Protein AF-A0A202B4E6-F1 (afdb_monomer)

Organism: Chromobacterium violaceum (NCBI:txid536)

Foldseek 3Di:
DPLVVLLVLLVVLLVVLQVLLVQLLVCLVVVVVVSNVVSVVVNVVSVVVNVVSCVVNPPVSDDPVSVVSVVNSVVSVVSSVVSVVVVVVVVVVVVVVVVVVVVCCVVPVD

Mean predicted aligned error: 5.49 Å

pLDDT: mean 90.67, std 9.29, range [48.44, 97.62]

Structure (mmCIF, N/CA/C/O backbone):
data_AF-A0A202B4E6-F1
#
_entry.id   AF-A0A202B4E6-F1
#
loop_
_atom_site.group_PDB
_atom_site.id
_atom_site.type_symbol
_atom_site.label_atom_id
_atom_site.label_alt_id
_atom_site.label_comp_id
_atom_site.label_asym_id
_atom_site.label_entity_id
_atom_site.label_seq_id
_atom_site.pdbx_PDB_ins_code
_atom_site.Cartn_x
_atom_site.Cartn_y
_atom_site.Cartn_z
_atom_site.occupancy
_atom_site.B_iso_or_equiv
_atom_site.auth_seq_id
_atom_site.auth_comp_id
_atom_site.auth_asym_id
_atom_site.auth_atom_id
_atom_site.pdbx_PDB_model_num
ATOM 1 N N . MET A 1 1 ? -12.142 -0.553 32.620 1.00 48.44 1 MET A N 1
ATOM 2 C CA . MET A 1 1 ? -11.554 0.730 32.163 1.00 48.44 1 MET A CA 1
ATOM 3 C C . MET A 1 1 ? -10.724 0.589 30.879 1.00 48.44 1 MET A C 1
ATOM 5 O O . MET A 1 1 ? -10.174 1.578 30.428 1.00 48.44 1 MET A O 1
ATOM 9 N N . THR A 1 2 ? -10.647 -0.593 30.254 1.00 59.34 2 THR A N 1
ATOM 10 C CA . THR A 1 2 ? -9.799 -0.859 29.076 1.00 59.34 2 THR A CA 1
ATOM 11 C C . THR A 1 2 ? -10.427 -0.426 27.744 1.00 59.34 2 THR A C 1
ATOM 13 O O . THR A 1 2 ? -9.716 0.072 26.884 1.00 59.34 2 THR A O 1
ATOM 16 N N . SER A 1 3 ? -11.754 -0.515 27.593 1.00 62.59 3 SER A N 1
ATOM 17 C CA . SER A 1 3 ? -12.457 -0.309 26.310 1.00 62.59 3 SER A CA 1
ATOM 18 C C . SER A 1 3 ? -12.473 1.128 25.759 1.00 62.59 3 SER A C 1
ATOM 20 O O . SER A 1 3 ? -12.716 1.318 24.574 1.00 62.59 3 SER A O 1
ATOM 22 N N . GLN A 1 4 ? -12.216 2.156 26.574 1.00 70.50 4 GLN A N 1
ATOM 23 C CA . GLN A 1 4 ? -12.199 3.543 26.082 1.00 70.50 4 GLN A CA 1
ATOM 24 C C . GLN A 1 4 ? -10.829 3.941 25.513 1.00 70.50 4 GLN A C 1
ATOM 26 O O . GLN A 1 4 ? -10.760 4.567 24.458 1.00 70.50 4 GLN A O 1
ATOM 31 N N . THR A 1 5 ? -9.744 3.536 26.176 1.00 73.62 5 THR A N 1
ATOM 32 C CA . THR A 1 5 ? -8.365 3.769 25.713 1.00 73.62 5 THR A CA 1
ATOM 33 C C . THR A 1 5 ? -8.094 3.021 24.409 1.00 73.62 5 THR A C 1
ATOM 35 O O . THR A 1 5 ? -7.602 3.601 23.450 1.00 73.62 5 THR A O 1
ATOM 38 N N . ALA A 1 6 ? -8.523 1.764 24.378 1.00 70.31 6 ALA A N 1
ATOM 39 C CA . ALA A 1 6 ? -8.696 0.891 23.226 1.00 70.31 6 ALA A CA 1
ATOM 40 C C . ALA A 1 6 ? -9.260 1.591 21.978 1.00 70.31 6 ALA A C 1
ATOM 42 O O . ALA A 1 6 ? -8.598 1.784 20.955 1.00 70.31 6 ALA A O 1
ATOM 43 N N . ARG A 1 7 ? -10.498 2.079 22.112 1.00 76.75 7 ARG A N 1
ATOM 44 C CA . ARG A 1 7 ? -11.233 2.748 21.040 1.00 76.75 7 ARG A CA 1
ATOM 45 C C . ARG A 1 7 ? -10.546 4.024 20.560 1.00 76.75 7 ARG A C 1
ATOM 47 O O . ARG A 1 7 ? -10.570 4.310 19.366 1.00 76.75 7 ARG A O 1
ATOM 54 N N . SER A 1 8 ? -9.926 4.767 21.478 1.00 81.69 8 SER A N 1
ATOM 55 C CA . SER A 1 8 ? -9.140 5.959 21.150 1.00 81.69 8 SER A CA 1
ATOM 56 C C . SER A 1 8 ? -7.873 5.609 20.367 1.00 81.69 8 SER A C 1
ATOM 58 O O . SER A 1 8 ? -7.554 6.295 19.403 1.00 81.69 8 SER A O 1
ATOM 60 N N . ALA A 1 9 ? -7.180 4.528 20.734 1.00 86.81 9 ALA A N 1
ATOM 61 C CA . ALA A 1 9 ? -5.979 4.073 20.038 1.00 86.81 9 ALA A CA 1
ATOM 62 C C . ALA A 1 9 ? -6.295 3.555 18.625 1.00 86.81 9 ALA A C 1
ATOM 64 O O . ALA A 1 9 ? -5.562 3.845 17.681 1.00 86.81 9 ALA A O 1
ATOM 65 N N . LEU A 1 10 ? -7.405 2.825 18.455 1.00 89.69 10 LEU A N 1
ATOM 66 C CA . LEU A 1 10 ? -7.887 2.412 17.133 1.00 89.69 10 LEU A CA 1
ATOM 67 C C . LEU A 1 10 ? -8.235 3.620 16.256 1.00 89.69 10 LEU A C 1
ATOM 69 O O . LEU A 1 10 ? -7.841 3.649 15.093 1.00 89.69 10 LEU A O 1
ATOM 73 N N . ALA A 1 11 ? -8.932 4.618 16.809 1.00 89.94 11 ALA A N 1
ATOM 74 C CA . ALA A 1 11 ? -9.272 5.845 16.087 1.00 89.94 11 ALA A CA 1
ATOM 75 C C . ALA A 1 11 ? -8.017 6.558 15.570 1.00 89.94 11 ALA A C 1
ATOM 77 O O . ALA A 1 11 ? -7.908 6.834 14.379 1.00 89.94 11 ALA A O 1
ATOM 78 N N . GLU A 1 12 ? -7.045 6.772 16.456 1.00 92.06 12 GLU A N 1
ATOM 79 C CA . GLU A 1 12 ? -5.805 7.475 16.140 1.00 92.06 12 GLU A CA 1
ATOM 80 C C . GLU A 1 12 ? -5.000 6.756 15.045 1.00 92.06 12 GLU A C 1
ATOM 82 O O . GLU A 1 12 ? -4.516 7.387 14.105 1.00 92.06 12 GLU A O 1
ATOM 87 N N . LEU A 1 13 ? -4.900 5.424 15.110 1.00 93.62 13 LEU A N 1
ATOM 88 C CA . LEU A 1 13 ? -4.206 4.640 14.084 1.00 93.62 13 LEU A CA 1
ATOM 89 C C . LEU A 1 13 ? -4.873 4.761 12.711 1.00 93.62 13 LEU A C 1
ATOM 91 O O . LEU A 1 13 ? -4.183 4.861 11.696 1.00 93.62 13 LEU A O 1
ATOM 95 N N . ILE A 1 14 ? -6.205 4.759 12.670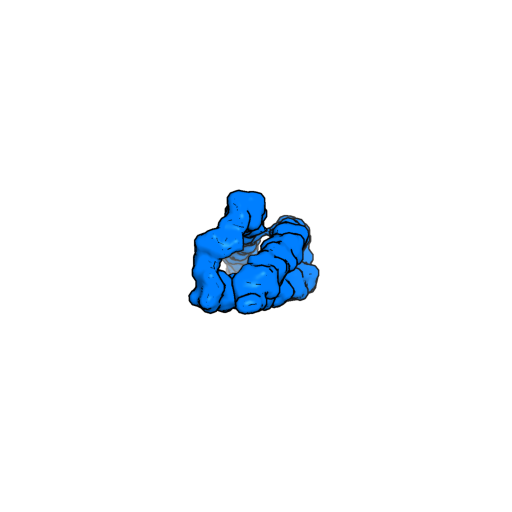 1.00 92.69 14 ILE A N 1
ATOM 96 C CA . ILE A 1 14 ? -6.973 4.881 11.427 1.00 92.69 14 ILE A CA 1
ATOM 97 C C . ILE A 1 14 ? -6.816 6.286 10.833 1.00 92.69 14 ILE A C 1
ATOM 99 O O . ILE A 1 14 ? -6.537 6.417 9.639 1.00 92.69 14 ILE A O 1
ATOM 103 N N . GLU A 1 15 ? -6.919 7.325 11.664 1.00 92.31 15 GLU A N 1
ATOM 104 C CA . GLU A 1 15 ? -6.728 8.721 11.253 1.00 92.31 15 GLU A CA 1
ATOM 105 C C . GLU A 1 15 ? -5.322 8.979 10.704 1.00 92.31 15 GLU A C 1
ATOM 107 O O . GLU A 1 15 ? -5.166 9.722 9.738 1.00 92.31 15 GLU A O 1
ATOM 112 N N . GLN A 1 16 ? -4.296 8.335 11.267 1.00 94.19 16 GLN A N 1
ATOM 113 C CA . GLN A 1 16 ? -2.920 8.436 10.772 1.00 94.19 16 GLN A CA 1
ATOM 114 C C . GLN A 1 16 ? -2.698 7.645 9.473 1.00 94.19 16 GLN A C 1
ATOM 116 O O . GLN A 1 16 ? -1.911 8.059 8.617 1.00 94.19 16 GLN A O 1
ATOM 121 N N . LEU A 1 17 ? -3.388 6.514 9.293 1.00 95.38 17 LEU A N 1
ATOM 122 C CA . LEU A 1 17 ? -3.254 5.663 8.108 1.00 95.38 17 LEU A CA 1
ATOM 123 C C . LEU A 1 17 ? -3.863 6.281 6.844 1.00 95.38 17 LEU A C 1
ATOM 125 O O . LEU A 1 17 ? -3.309 6.089 5.757 1.00 95.38 17 LEU A O 1
ATOM 129 N N . GLU A 1 18 ? -4.972 7.014 6.956 1.00 92.12 18 GLU A N 1
ATOM 130 C CA . GLU A 1 18 ? -5.642 7.646 5.809 1.00 92.12 18 GLU A CA 1
ATOM 131 C C . GLU A 1 18 ? -4.728 8.570 4.975 1.00 92.12 18 GLU A C 1
ATOM 133 O O . GLU A 1 18 ? -4.552 8.305 3.781 1.00 92.12 18 GLU A O 1
ATOM 138 N N . PRO A 1 19 ? -4.126 9.637 5.532 1.00 95.06 19 PRO A N 1
ATOM 139 C CA . PRO A 1 19 ? -3.253 10.524 4.766 1.00 95.06 19 PRO A CA 1
ATOM 140 C C . PRO A 1 19 ? -1.987 9.798 4.307 1.00 95.06 19 PRO A C 1
ATOM 142 O O . PRO A 1 19 ? -1.568 9.938 3.161 1.00 95.06 19 PRO A O 1
ATOM 145 N N . LEU A 1 20 ? -1.428 8.942 5.162 1.00 95.81 20 LEU A N 1
ATOM 146 C CA . LEU A 1 20 ? -0.169 8.266 4.889 1.00 95.81 20 LEU A CA 1
ATOM 147 C C . LEU A 1 20 ? -0.280 7.281 3.715 1.00 95.81 20 LEU A C 1
ATOM 149 O O . LEU A 1 20 ? 0.631 7.194 2.892 1.00 95.81 20 LEU A O 1
ATOM 153 N N . THR A 1 21 ? -1.402 6.568 3.586 1.00 95.00 21 THR A N 1
ATOM 154 C CA . THR A 1 21 ? -1.642 5.697 2.423 1.00 95.00 21 THR A CA 1
ATOM 155 C C . THR A 1 21 ? -1.889 6.479 1.134 1.00 95.00 21 THR A C 1
ATOM 157 O O . THR A 1 21 ? -1.449 6.033 0.074 1.00 95.00 21 THR A O 1
ATOM 160 N N . ARG A 1 22 ? -2.496 7.672 1.200 1.00 96.50 22 ARG A N 1
ATOM 161 C CA . ARG A 1 22 ? -2.620 8.568 0.035 1.00 96.50 22 ARG A CA 1
ATOM 162 C C . ARG A 1 22 ? -1.264 9.105 -0.418 1.00 96.50 22 ARG A C 1
ATOM 164 O O . ARG A 1 22 ? -0.968 9.066 -1.609 1.00 96.50 22 ARG A O 1
ATOM 171 N N . GLU A 1 23 ? -0.423 9.542 0.516 1.00 97.38 23 GLU A N 1
ATOM 172 C CA . GLU A 1 23 ? 0.947 9.977 0.219 1.00 97.38 23 GLU A CA 1
ATOM 173 C C . GLU A 1 23 ? 1.795 8.838 -0.363 1.00 97.38 23 GLU A C 1
ATOM 175 O O . GLU A 1 23 ? 2.615 9.059 -1.254 1.00 97.38 23 GLU A O 1
ATOM 180 N N . LEU A 1 24 ? 1.593 7.605 0.115 1.00 97.06 24 LEU A N 1
ATOM 181 C CA . LEU A 1 24 ? 2.272 6.426 -0.416 1.00 97.06 24 LEU A CA 1
ATOM 182 C C . LEU A 1 24 ? 1.886 6.163 -1.880 1.00 97.06 24 LEU A C 1
ATOM 184 O O . LEU A 1 24 ? 2.766 5.912 -2.705 1.00 97.06 24 LEU A O 1
ATOM 188 N N . LEU A 1 25 ? 0.592 6.254 -2.206 1.00 97.44 25 LEU A N 1
ATOM 189 C CA . LEU A 1 25 ? 0.103 6.143 -3.581 1.00 97.44 25 LEU A CA 1
ATOM 190 C C . LEU A 1 25 ? 0.673 7.259 -4.467 1.00 97.44 25 LEU A C 1
ATOM 192 O O . LEU A 1 25 ? 1.114 6.994 -5.583 1.00 97.44 25 LEU A O 1
ATOM 196 N N . GLU A 1 26 ? 0.705 8.497 -3.974 1.00 97.62 26 GLU A N 1
ATOM 197 C CA . GLU A 1 26 ? 1.309 9.623 -4.691 1.00 97.62 26 GLU A CA 1
ATOM 198 C C . GLU A 1 26 ? 2.789 9.350 -5.004 1.00 97.62 26 GLU A C 1
ATOM 200 O O . GLU A 1 26 ? 3.211 9.463 -6.156 1.00 97.62 26 GLU A O 1
ATOM 205 N N . ALA A 1 27 ? 3.569 8.908 -4.013 1.00 97.19 27 ALA A N 1
ATOM 206 C CA . ALA A 1 27 ? 4.972 8.553 -4.207 1.00 97.19 27 ALA A CA 1
ATOM 207 C C . ALA A 1 27 ? 5.149 7.399 -5.212 1.00 9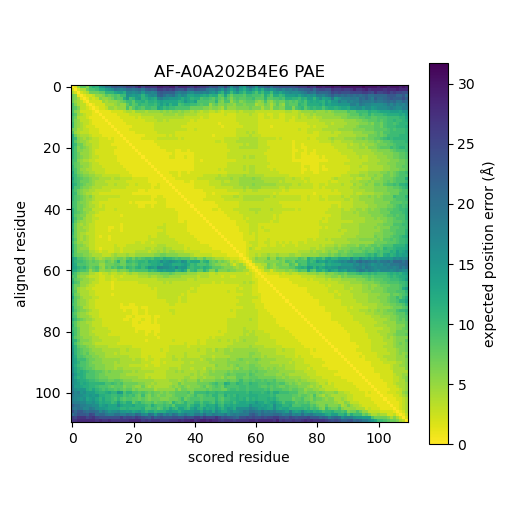7.19 27 ALA A C 1
ATOM 209 O O . ALA A 1 27 ? 6.085 7.422 -6.013 1.00 97.19 27 ALA A O 1
ATOM 210 N N . ALA A 1 28 ? 4.240 6.415 -5.214 1.00 96.19 28 ALA A N 1
ATOM 211 C CA . ALA A 1 28 ? 4.236 5.331 -6.196 1.00 96.19 28 ALA A CA 1
ATOM 212 C C . ALA A 1 28 ? 3.964 5.848 -7.619 1.00 96.19 28 ALA A C 1
ATOM 214 O O . ALA A 1 28 ? 4.701 5.506 -8.545 1.00 96.19 28 ALA A O 1
ATOM 215 N N . ASN A 1 29 ? 2.966 6.721 -7.783 1.00 95.81 29 ASN A N 1
ATOM 216 C CA . ASN A 1 29 ? 2.618 7.340 -9.065 1.00 95.81 29 ASN A CA 1
ATOM 217 C C . ASN A 1 29 ? 3.764 8.194 -9.622 1.00 95.81 29 ASN A C 1
ATOM 219 O O . ASN A 1 29 ? 4.061 8.140 -10.815 1.00 95.81 29 ASN A O 1
ATOM 223 N N . LEU A 1 30 ? 4.446 8.942 -8.751 1.00 96.06 30 LEU A N 1
ATOM 224 C CA . LEU A 1 30 ? 5.612 9.756 -9.102 1.00 96.06 30 LEU A CA 1
ATOM 225 C C . LEU A 1 30 ? 6.900 8.936 -9.270 1.00 96.06 30 LEU A C 1
ATOM 227 O O . LEU A 1 30 ? 7.916 9.481 -9.699 1.00 96.06 30 LEU A O 1
ATOM 231 N N . ARG A 1 31 ? 6.877 7.637 -8.940 1.00 93.62 31 ARG A N 1
ATOM 232 C CA . ARG A 1 31 ? 8.056 6.751 -8.902 1.00 93.62 31 ARG A CA 1
ATOM 233 C C . ARG A 1 31 ? 9.172 7.288 -7.996 1.00 93.62 31 ARG A C 1
ATOM 235 O O . ARG A 1 31 ? 10.350 6.984 -8.197 1.00 93.62 31 ARG A O 1
ATOM 242 N N . ASP A 1 32 ? 8.805 8.059 -6.976 1.00 95.69 32 ASP A N 1
ATOM 243 C CA . ASP A 1 32 ? 9.724 8.620 -5.990 1.00 95.69 32 ASP A CA 1
ATOM 244 C C . ASP A 1 32 ? 10.119 7.527 -4.993 1.00 95.69 32 ASP A C 1
ATOM 246 O O . ASP A 1 32 ? 9.503 7.331 -3.944 1.00 95.69 32 ASP A O 1
ATOM 250 N N . ARG A 1 33 ? 11.138 6.749 -5.361 1.00 91.25 33 ARG A N 1
ATOM 251 C CA . ARG A 1 33 ? 11.553 5.561 -4.608 1.00 91.25 33 ARG A CA 1
ATOM 252 C C . ARG A 1 33 ? 12.047 5.872 -3.185 1.00 91.25 33 ARG A C 1
ATOM 254 O O . ARG A 1 33 ? 11.671 5.116 -2.281 1.00 91.25 33 ARG A O 1
ATOM 261 N N . PRO A 1 34 ? 12.844 6.932 -2.936 1.00 95.12 34 PRO A N 1
ATOM 262 C CA . PRO A 1 34 ? 13.208 7.334 -1.578 1.00 95.12 34 PRO A CA 1
ATOM 263 C C . PRO A 1 34 ? 11.989 7.671 -0.711 1.00 95.12 34 PRO A C 1
ATOM 265 O O . PRO A 1 34 ? 11.840 7.096 0.372 1.00 95.12 34 PRO A O 1
ATOM 268 N N . ARG A 1 35 ? 11.084 8.535 -1.199 1.00 96.31 35 ARG A N 1
ATOM 269 C CA . ARG A 1 35 ? 9.872 8.922 -0.459 1.00 96.31 35 ARG A CA 1
ATOM 270 C C . ARG A 1 35 ? 8.962 7.720 -0.229 1.00 96.31 35 ARG A C 1
ATOM 272 O O . ARG A 1 35 ? 8.520 7.497 0.896 1.00 96.31 35 ARG A O 1
ATOM 279 N N . PHE A 1 36 ? 8.762 6.897 -1.259 1.00 95.88 36 PHE A N 1
ATOM 280 C CA . PHE A 1 36 ? 7.967 5.675 -1.180 1.00 95.88 36 PHE A CA 1
ATOM 281 C C . PHE A 1 36 ? 8.486 4.733 -0.090 1.00 95.88 36 PHE A C 1
ATOM 283 O O . PHE A 1 36 ? 7.712 4.267 0.736 1.00 95.88 36 PHE A O 1
ATOM 290 N N . SER A 1 37 ? 9.798 4.485 -0.039 1.00 94.19 37 SER A N 1
ATOM 291 C CA . SER A 1 37 ? 10.395 3.562 0.939 1.00 94.19 37 SER A CA 1
ATOM 292 C C . SER A 1 37 ? 10.191 4.037 2.381 1.00 94.19 37 SER A C 1
ATOM 294 O O . SER A 1 37 ? 9.868 3.236 3.259 1.00 94.19 37 SER A O 1
ATOM 296 N N . SER A 1 38 ? 10.336 5.344 2.621 1.00 95.44 38 SER A N 1
ATOM 297 C CA . SER A 1 38 ? 10.102 5.948 3.937 1.00 95.44 38 SER A CA 1
ATOM 298 C C . SER A 1 38 ? 8.633 5.847 4.363 1.00 95.44 38 SER A C 1
ATOM 300 O O . SER A 1 38 ? 8.334 5.400 5.474 1.00 95.44 38 SER A O 1
ATOM 302 N N . LEU A 1 39 ? 7.709 6.208 3.467 1.00 96.38 39 LEU A N 1
ATOM 303 C CA . LEU A 1 39 ? 6.270 6.139 3.725 1.00 96.38 39 LEU A CA 1
ATOM 304 C C . LEU A 1 39 ? 5.794 4.696 3.909 1.00 96.38 39 LEU A C 1
ATOM 306 O O . LEU A 1 39 ? 4.987 4.431 4.795 1.00 96.38 39 LEU A O 1
ATOM 310 N N . TYR A 1 40 ? 6.322 3.756 3.125 1.00 94.94 40 TYR A N 1
ATOM 311 C CA . TYR A 1 40 ? 5.944 2.348 3.187 1.00 94.94 40 TYR A CA 1
ATOM 312 C C . TYR A 1 40 ? 6.244 1.752 4.562 1.00 94.94 40 TYR A C 1
ATOM 314 O O . TYR A 1 40 ? 5.355 1.179 5.188 1.00 94.94 40 TYR A O 1
ATOM 322 N N . GLY A 1 41 ? 7.463 1.953 5.076 1.00 93.88 41 GLY A N 1
ATOM 323 C CA . GLY A 1 41 ? 7.844 1.450 6.399 1.00 93.88 41 GLY A CA 1
ATOM 324 C C . GLY A 1 41 ? 6.947 1.991 7.516 1.00 93.88 41 GLY A C 1
ATOM 325 O O . GLY A 1 41 ? 6.524 1.236 8.390 1.00 93.88 41 GLY A O 1
ATOM 326 N N . ARG A 1 42 ? 6.590 3.281 7.451 1.00 94.56 42 ARG A N 1
ATOM 327 C CA . ARG A 1 42 ? 5.653 3.897 8.403 1.00 94.56 42 ARG A CA 1
ATOM 328 C C . ARG A 1 42 ? 4.235 3.338 8.252 1.00 94.56 42 ARG A C 1
ATOM 330 O O . ARG A 1 42 ? 3.610 3.017 9.256 1.00 94.56 42 ARG A O 1
ATOM 337 N N . SER A 1 43 ? 3.745 3.175 7.019 1.00 94.50 43 SER A N 1
ATOM 338 C CA . SER A 1 43 ? 2.419 2.602 6.740 1.00 94.50 43 SER A CA 1
ATOM 339 C C . SER A 1 43 ? 2.290 1.201 7.313 1.00 94.50 43 SER A C 1
ATOM 341 O O . SER A 1 43 ? 1.334 0.918 8.028 1.00 94.50 43 SER A O 1
ATOM 343 N N . GLU A 1 44 ? 3.265 0.338 7.031 1.00 95.06 44 GLU A N 1
ATOM 344 C CA . GLU A 1 44 ? 3.266 -1.041 7.509 1.00 95.06 44 GLU A CA 1
ATOM 345 C C . GLU A 1 44 ? 3.328 -1.101 9.037 1.00 95.06 44 GLU A C 1
ATOM 347 O O . GLU A 1 44 ? 2.585 -1.870 9.637 1.00 95.06 44 GLU A O 1
ATOM 352 N N . ALA A 1 45 ? 4.126 -0.248 9.689 1.00 94.81 45 ALA A N 1
ATOM 353 C CA . ALA A 1 45 ? 4.166 -0.187 11.149 1.00 94.81 45 ALA A CA 1
ATOM 354 C C . ALA A 1 45 ? 2.787 0.139 11.758 1.00 94.81 45 ALA A C 1
ATOM 356 O O . ALA A 1 45 ? 2.335 -0.564 12.664 1.00 94.81 45 ALA A O 1
ATOM 357 N N . HIS A 1 46 ? 2.085 1.144 11.223 1.00 94.00 46 HIS A N 1
ATOM 358 C CA . HIS A 1 46 ? 0.739 1.499 11.685 1.00 94.00 46 HIS A CA 1
ATOM 359 C C . HIS A 1 46 ? -0.296 0.406 11.386 1.00 94.00 46 HIS A C 1
ATOM 361 O O . HIS A 1 46 ? -1.142 0.129 12.233 1.00 94.00 46 HIS A O 1
ATOM 367 N N . VAL A 1 47 ? -0.215 -0.264 10.228 1.00 94.75 47 VAL A N 1
ATOM 368 C CA . VAL A 1 47 ? -1.092 -1.404 9.901 1.00 94.75 47 VAL A CA 1
ATOM 369 C C . VAL A 1 47 ? -0.866 -2.565 10.868 1.00 94.75 47 VAL A C 1
ATOM 371 O O . VAL A 1 47 ? -1.832 -3.121 11.382 1.00 94.75 47 VAL A O 1
ATOM 374 N N . GLN A 1 48 ? 0.387 -2.921 11.160 1.00 95.25 48 GLN A N 1
ATOM 375 C CA . GLN A 1 48 ? 0.701 -3.995 12.107 1.00 95.25 48 GLN A CA 1
ATOM 376 C C . GLN A 1 48 ? 0.194 -3.671 13.515 1.00 95.25 48 GLN A C 1
ATOM 378 O O . GLN A 1 48 ? -0.376 -4.532 14.186 1.00 95.25 48 GLN A O 1
ATOM 383 N N . GLN A 1 49 ? 0.349 -2.420 13.954 1.00 93.75 49 GLN A N 1
ATOM 384 C CA . GLN A 1 49 ? -0.182 -1.978 15.238 1.00 93.75 49 GLN A CA 1
ATOM 385 C C . GLN A 1 49 ? -1.714 -2.032 15.263 1.00 93.75 49 GLN A C 1
ATOM 387 O O . GLN A 1 49 ? -2.281 -2.545 16.223 1.00 93.75 49 GLN A O 1
ATOM 392 N N . LEU A 1 50 ? -2.379 -1.576 14.198 1.00 92.62 50 LEU A N 1
ATOM 393 C CA . LEU A 1 50 ? -3.831 -1.647 14.064 1.00 92.62 50 LEU A CA 1
ATOM 394 C C . LEU A 1 50 ? -4.335 -3.095 14.132 1.00 92.62 50 LEU A C 1
ATOM 396 O O . LEU A 1 50 ? -5.261 -3.377 14.888 1.00 92.62 50 LEU A O 1
ATOM 400 N N . LEU A 1 51 ? -3.727 -4.012 13.374 1.00 92.50 51 LEU A N 1
ATOM 401 C CA . LEU A 1 51 ? -4.099 -5.430 13.373 1.00 92.50 51 LEU A CA 1
ATOM 402 C C . LEU A 1 51 ? -3.962 -6.037 14.769 1.00 92.50 51 LEU A C 1
ATOM 404 O O . LEU A 1 51 ? -4.899 -6.666 15.255 1.00 92.50 51 LEU A O 1
ATOM 408 N N . LYS A 1 52 ? -2.840 -5.770 15.444 1.00 91.94 52 LYS A N 1
ATOM 409 C CA . LYS A 1 52 ? -2.603 -6.235 16.810 1.00 91.94 52 LYS A CA 1
ATOM 410 C C . LYS A 1 52 ? -3.656 -5.710 17.788 1.00 91.94 52 LYS A C 1
ATOM 412 O O . LYS A 1 52 ? -4.167 -6.480 18.596 1.00 91.94 52 LYS A O 1
ATOM 417 N N . THR A 1 53 ? -4.000 -4.425 17.720 1.00 89.56 53 THR A N 1
ATOM 418 C CA . THR A 1 53 ? -5.035 -3.847 18.590 1.00 89.56 53 THR A CA 1
ATOM 419 C C . THR A 1 53 ? -6.407 -4.461 18.294 1.00 89.56 53 THR A C 1
ATOM 421 O O . THR A 1 53 ? -7.121 -4.842 19.216 1.00 89.56 53 THR A O 1
ATOM 424 N N . LEU A 1 54 ? -6.758 -4.656 17.018 1.00 89.69 54 LEU A N 1
ATOM 425 C CA . LEU A 1 54 ? -8.018 -5.298 16.619 1.00 89.69 54 LEU A CA 1
ATOM 426 C C . LEU A 1 54 ? -8.122 -6.760 17.075 1.00 89.69 54 LEU A C 1
ATOM 428 O O . LEU A 1 54 ? -9.213 -7.206 17.428 1.00 89.69 54 LEU A O 1
ATOM 432 N N . GLU A 1 55 ? -7.018 -7.509 17.071 1.00 89.00 55 GLU A N 1
ATOM 433 C CA . GLU A 1 55 ? -6.963 -8.882 17.595 1.00 89.00 55 GLU A CA 1
ATOM 434 C C . GLU A 1 55 ? -7.184 -8.933 19.110 1.00 89.00 55 GLU A C 1
ATOM 436 O O . GLU A 1 55 ? -7.836 -9.848 19.608 1.00 89.00 55 GLU A O 1
ATOM 441 N N . GLN A 1 56 ? -6.658 -7.949 19.842 1.00 86.94 56 GLN A N 1
ATOM 442 C CA . GLN A 1 56 ? -6.758 -7.883 21.301 1.00 86.94 56 GLN A CA 1
ATOM 443 C C . GLN A 1 56 ? -8.127 -7.401 21.782 1.00 86.94 56 GLN A C 1
ATOM 445 O O . GLN A 1 56 ? -8.620 -7.856 22.813 1.00 86.94 56 GLN A O 1
ATOM 450 N N . GLU A 1 57 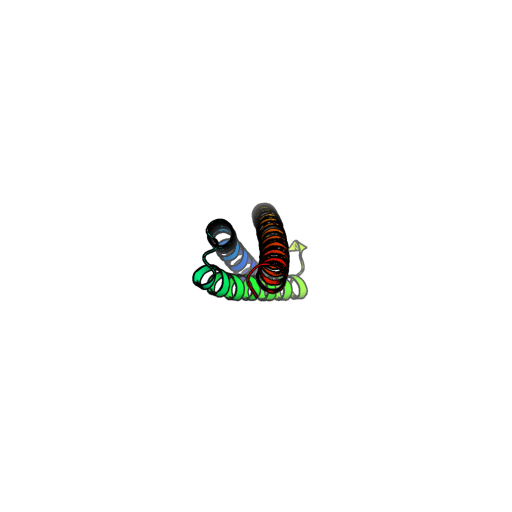? -8.731 -6.466 21.054 1.00 81.50 57 GLU A N 1
ATOM 451 C CA . GLU A 1 57 ? -9.905 -5.724 21.517 1.00 81.50 57 GLU A CA 1
ATOM 452 C C . GLU A 1 57 ? -11.194 -6.120 20.797 1.00 81.50 57 GLU A C 1
ATOM 454 O O . GLU A 1 57 ? -12.284 -5.816 21.283 1.00 81.50 57 GLU A O 1
ATOM 459 N N . GLY A 1 58 ? -11.081 -6.844 19.683 1.00 76.81 58 GLY A N 1
ATOM 460 C CA . GLY A 1 58 ? -12.202 -7.275 18.864 1.00 76.81 58 GLY A CA 1
ATOM 461 C C . GLY A 1 58 ? -12.621 -6.219 17.840 1.00 76.81 58 GLY A C 1
ATOM 462 O O . GLY A 1 58 ? -12.696 -5.020 18.111 1.00 76.81 58 GLY A O 1
ATOM 463 N N . ARG A 1 59 ? -12.958 -6.688 16.635 1.00 74.69 59 ARG A N 1
ATOM 464 C CA . ARG A 1 59 ? -13.369 -5.841 15.498 1.00 74.69 59 ARG A CA 1
ATOM 465 C C . ARG A 1 59 ? -14.661 -5.059 15.755 1.00 74.69 59 ARG A C 1
ATOM 467 O O . ARG A 1 59 ? -14.921 -4.070 15.076 1.00 74.69 59 ARG A O 1
ATOM 474 N N . ASP A 1 60 ? -15.453 -5.481 16.734 1.00 77.94 60 ASP A N 1
ATOM 475 C CA . ASP A 1 60 ? -16.756 -4.896 17.065 1.00 77.94 60 ASP A CA 1
ATOM 476 C C . ASP A 1 60 ? -16.647 -3.532 17.759 1.00 77.94 60 ASP A C 1
ATOM 478 O O . ASP A 1 60 ? -17.636 -2.811 17.861 1.00 77.94 60 ASP A O 1
ATOM 482 N N . GLN A 1 61 ? -15.445 -3.136 18.189 1.00 80.12 61 GLN A N 1
ATOM 483 C CA . GLN A 1 61 ? -15.226 -1.838 18.834 1.00 80.12 61 GLN A CA 1
ATOM 484 C C . GLN A 1 61 ? -15.156 -0.660 17.853 1.00 80.12 61 GLN A C 1
ATOM 486 O O . GLN A 1 61 ? -15.306 0.494 18.278 1.00 80.12 61 GLN A O 1
ATOM 491 N N . LEU A 1 62 ? -14.987 -0.944 16.556 1.00 86.62 62 LEU A N 1
ATOM 492 C CA . LEU A 1 62 ? -14.945 0.066 15.503 1.00 86.62 62 LEU A CA 1
ATOM 493 C C . LEU A 1 62 ? -16.329 0.670 15.246 1.00 86.62 62 LEU A C 1
ATOM 495 O O . LEU A 1 62 ? -17.287 -0.067 14.990 1.00 86.62 62 LEU A O 1
ATOM 499 N N . SER A 1 63 ? -16.410 2.002 15.259 1.00 90.06 63 SER A N 1
ATOM 500 C CA . SER A 1 63 ? -17.578 2.734 14.762 1.00 90.06 63 SER A CA 1
ATOM 501 C C . SER A 1 63 ? -17.728 2.575 13.246 1.00 90.06 63 SER A C 1
ATOM 503 O O . SER A 1 63 ? -16.779 2.210 12.548 1.00 90.06 63 SER A O 1
ATOM 505 N N . ASP A 1 64 ? -18.910 2.884 12.719 1.00 91.88 64 ASP A N 1
ATOM 506 C CA . ASP A 1 64 ? -19.158 2.838 11.274 1.00 91.88 64 ASP A CA 1
ATOM 507 C C . ASP A 1 64 ? -18.227 3.791 10.510 1.00 91.88 64 ASP A C 1
ATOM 509 O O . ASP A 1 64 ? -17.641 3.411 9.501 1.00 91.88 64 ASP A O 1
ATOM 513 N N . GLU A 1 65 ? -17.976 4.986 11.048 1.00 91.44 65 GLU A N 1
ATOM 514 C CA . GLU A 1 65 ? -17.028 5.949 10.471 1.00 91.44 65 GLU A CA 1
ATOM 515 C C . GLU A 1 65 ? -15.603 5.384 10.374 1.00 91.44 65 GLU A C 1
ATOM 517 O O . GLU A 1 65 ? -14.927 5.554 9.358 1.00 91.44 65 GLU A O 1
ATOM 522 N N . GLN A 1 66 ? -15.156 4.665 11.408 1.00 91.88 66 GLN A N 1
ATOM 523 C CA . GLN A 1 66 ? -13.845 4.016 11.435 1.00 91.88 66 GLN A CA 1
ATOM 524 C C . GLN A 1 66 ? -13.761 2.850 10.443 1.00 91.88 66 GLN A C 1
ATOM 526 O O . GLN A 1 66 ? -12.723 2.640 9.813 1.00 91.88 66 GLN A O 1
ATOM 531 N N . ARG A 1 67 ? -14.852 2.096 10.272 1.00 92.88 67 ARG A N 1
ATOM 532 C CA . ARG A 1 67 ? -14.942 1.025 9.268 1.00 92.88 67 ARG A CA 1
ATOM 533 C C . ARG A 1 67 ? -14.853 1.600 7.858 1.00 92.88 67 ARG A C 1
ATOM 535 O O . ARG A 1 67 ? -14.057 1.113 7.059 1.00 92.88 67 ARG A O 1
ATOM 542 N N . GLU A 1 68 ? -15.582 2.674 7.581 1.00 94.38 68 GLU A N 1
ATOM 543 C CA . GLU A 1 68 ? -15.528 3.378 6.297 1.00 94.38 68 GLU A CA 1
ATOM 544 C C . GLU A 1 68 ? -14.135 3.955 6.008 1.00 94.38 68 GLU A C 1
ATOM 546 O O . GLU A 1 68 ? -13.624 3.849 4.890 1.00 94.38 68 GLU A O 1
ATOM 551 N N . ALA A 1 69 ? -13.475 4.521 7.019 1.00 93.19 69 ALA A N 1
ATOM 552 C CA . ALA A 1 69 ? -12.092 4.980 6.913 1.00 93.19 69 ALA A CA 1
ATOM 553 C C . ALA A 1 69 ? -11.131 3.843 6.541 1.00 93.19 69 ALA A C 1
ATOM 555 O O . ALA A 1 69 ? -10.340 3.971 5.604 1.00 93.19 69 ALA A O 1
ATOM 556 N N . LEU A 1 70 ? -11.252 2.688 7.198 1.00 93.44 70 LEU A N 1
ATOM 557 C CA . LEU A 1 70 ? -10.455 1.510 6.860 1.00 93.44 70 LEU A CA 1
ATOM 558 C C . LEU A 1 70 ? -10.741 0.978 5.460 1.00 93.44 70 LEU A C 1
ATOM 560 O O . LEU A 1 70 ? -9.805 0.606 4.755 1.00 93.44 70 LEU A O 1
ATOM 564 N N . HIS A 1 71 ? -11.997 0.993 5.021 1.00 95.56 71 HIS A N 1
ATOM 565 C CA . HIS A 1 71 ? -12.346 0.650 3.645 1.00 95.56 71 HIS A CA 1
ATOM 566 C C . HIS A 1 71 ? -11.629 1.560 2.640 1.00 95.56 71 HIS A C 1
ATOM 568 O O . HIS A 1 71 ? -11.031 1.065 1.683 1.00 95.56 71 HIS A O 1
ATOM 574 N N . ARG A 1 72 ? -11.598 2.878 2.877 1.00 95.88 72 ARG A N 1
ATOM 575 C CA . ARG A 1 72 ? -10.838 3.815 2.029 1.00 95.88 72 ARG A CA 1
ATOM 576 C C . ARG A 1 72 ? -9.341 3.512 2.032 1.00 95.88 72 ARG A C 1
ATOM 578 O O . ARG A 1 72 ? -8.727 3.492 0.967 1.00 95.88 72 ARG A O 1
ATOM 585 N N . VAL A 1 73 ? -8.760 3.249 3.204 1.00 96.00 73 VAL A N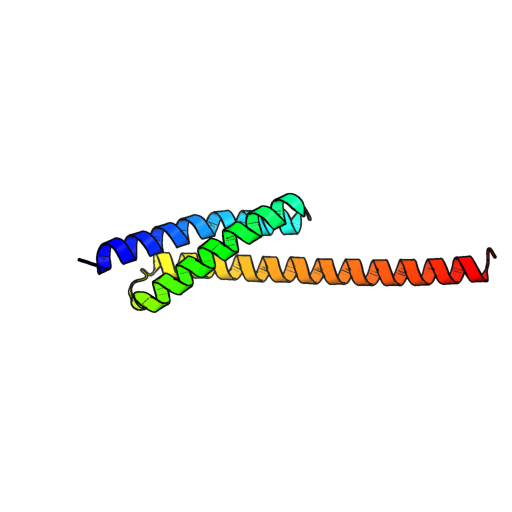 1
ATOM 586 C CA . VAL A 1 73 ? -7.346 2.862 3.346 1.00 96.00 73 VAL A CA 1
ATOM 587 C C . VAL A 1 73 ? -7.040 1.605 2.525 1.00 96.00 73 VAL A C 1
ATOM 589 O O . VAL A 1 73 ? -6.046 1.577 1.799 1.00 96.00 73 VAL A O 1
ATOM 592 N N . LEU A 1 74 ? -7.897 0.582 2.588 1.00 96.06 74 LEU A N 1
ATOM 593 C CA . LEU A 1 74 ? -7.734 -0.659 1.825 1.00 96.06 74 LEU A CA 1
ATOM 594 C C . LEU A 1 74 ? -7.781 -0.414 0.313 1.00 96.06 74 LEU A C 1
ATOM 596 O O . LEU A 1 74 ? -6.874 -0.849 -0.393 1.00 96.06 74 LEU A O 1
ATOM 600 N N . ILE A 1 75 ? -8.760 0.355 -0.171 1.00 97.56 75 ILE A N 1
ATOM 601 C CA . ILE A 1 75 ? -8.881 0.709 -1.595 1.00 97.56 75 ILE A CA 1
ATOM 602 C C . ILE A 1 75 ? -7.606 1.397 -2.105 1.00 97.56 75 ILE A C 1
ATOM 604 O O . ILE A 1 75 ? -7.077 1.044 -3.161 1.00 97.56 75 ILE A O 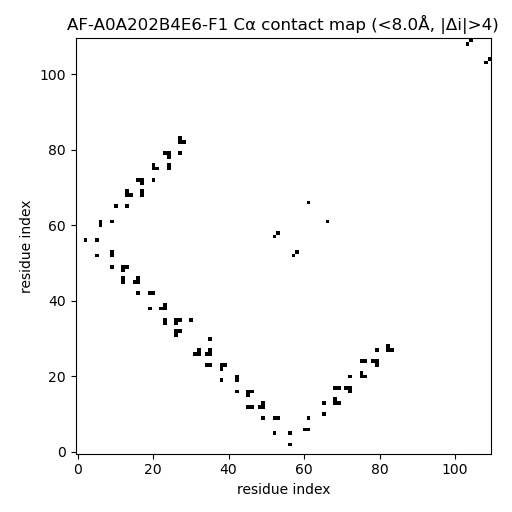1
ATOM 608 N N . VAL A 1 76 ? -7.077 2.366 -1.351 1.00 96.88 76 VAL A N 1
ATOM 609 C CA . VAL A 1 76 ? -5.855 3.096 -1.735 1.00 96.88 76 VAL A CA 1
ATOM 610 C C . VAL A 1 76 ? -4.631 2.177 -1.735 1.00 96.88 76 VAL A C 1
ATOM 612 O O . VAL A 1 76 ? -3.755 2.293 -2.598 1.00 96.88 76 VAL A O 1
ATOM 615 N N . ARG A 1 77 ? -4.562 1.226 -0.800 1.00 95.81 77 ARG A N 1
AT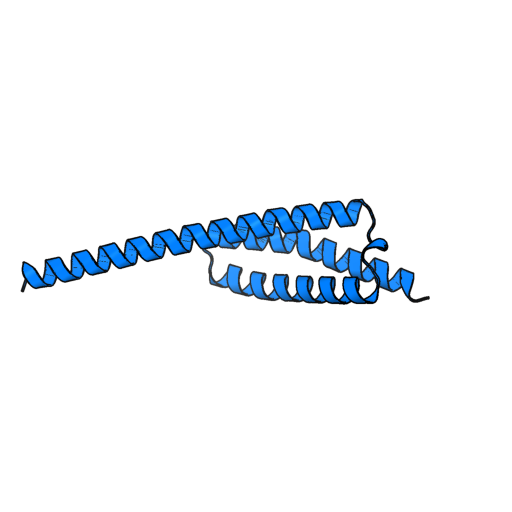OM 616 C CA . ARG A 1 77 ? -3.484 0.230 -0.752 1.00 95.81 77 ARG A CA 1
ATOM 617 C C . ARG A 1 77 ? -3.516 -0.720 -1.938 1.00 95.81 77 ARG A C 1
ATOM 619 O O . ARG A 1 77 ? -2.468 -0.960 -2.533 1.00 95.81 77 ARG A O 1
ATOM 626 N N . GLU A 1 78 ? -4.688 -1.227 -2.301 1.00 97.44 78 GLU A N 1
ATOM 627 C CA . GLU A 1 78 ? -4.858 -2.064 -3.493 1.00 97.44 78 GLU A CA 1
ATOM 628 C C . GLU A 1 78 ? -4.444 -1.309 -4.757 1.00 97.44 78 GLU A C 1
ATOM 630 O O . GLU A 1 78 ? -3.722 -1.843 -5.600 1.00 97.44 78 GLU A O 1
ATOM 635 N N . GLU A 1 79 ? -4.832 -0.037 -4.868 1.00 97.56 79 GLU A N 1
ATOM 636 C CA . GLU A 1 79 ? -4.404 0.810 -5.978 1.00 97.56 79 GLU A CA 1
ATOM 637 C C . GLU A 1 79 ? -2.880 0.979 -6.008 1.00 97.56 79 GLU A C 1
ATOM 639 O O . GLU A 1 79 ? -2.254 0.792 -7.050 1.00 97.56 79 GLU A O 1
ATOM 644 N N . THR A 1 80 ? -2.257 1.227 -4.856 1.00 96.75 80 THR A N 1
ATOM 645 C CA . THR A 1 80 ? -0.793 1.313 -4.745 1.00 96.75 80 THR A CA 1
ATOM 646 C C . THR A 1 80 ? -0.120 0.023 -5.224 1.00 96.75 80 THR A C 1
ATOM 648 O O . THR A 1 80 ? 0.847 0.068 -5.984 1.00 96.75 80 THR A O 1
ATOM 651 N N . GLN A 1 81 ? -0.646 -1.142 -4.834 1.00 96.06 81 GLN A N 1
ATOM 652 C CA . GLN A 1 81 ? -0.127 -2.442 -5.271 1.00 96.06 81 GLN A CA 1
ATOM 653 C C . GLN A 1 81 ? -0.250 -2.630 -6.788 1.00 96.06 81 GLN A C 1
ATOM 655 O O . GLN A 1 81 ? 0.696 -3.110 -7.419 1.00 96.06 81 GLN A O 1
ATOM 660 N N . ARG A 1 82 ? -1.370 -2.207 -7.394 1.00 97.38 82 ARG A N 1
ATOM 661 C CA . ARG A 1 82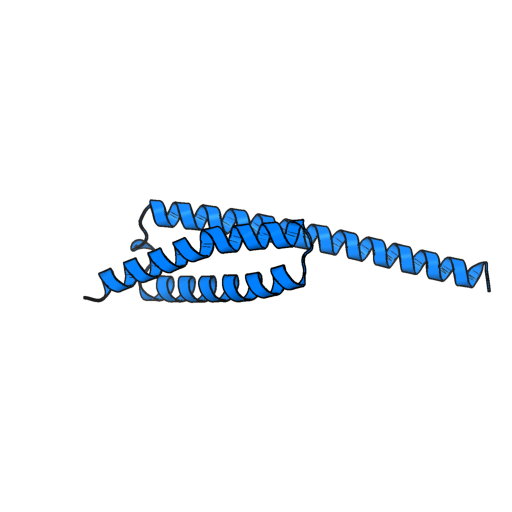 ? -1.546 -2.219 -8.856 1.00 97.38 82 ARG A CA 1
ATOM 662 C C . ARG A 1 82 ? -0.506 -1.348 -9.557 1.00 97.38 82 ARG A C 1
ATOM 664 O O . ARG A 1 82 ? 0.107 -1.801 -10.523 1.00 97.38 82 ARG A O 1
ATOM 671 N N . GLN A 1 83 ? -0.255 -0.139 -9.056 1.00 95.12 83 GLN A N 1
ATOM 672 C CA . GLN A 1 83 ? 0.749 0.763 -9.633 1.00 95.12 83 GLN A CA 1
ATOM 673 C C . GLN A 1 83 ? 2.160 0.164 -9.586 1.00 95.12 83 GLN A C 1
ATOM 675 O O . GLN A 1 83 ? 2.884 0.187 -10.584 1.00 95.12 83 GLN A O 1
ATOM 680 N N . LEU A 1 84 ? 2.533 -0.456 -8.464 1.00 94.06 84 LEU A N 1
ATOM 681 C CA . LEU A 1 84 ? 3.820 -1.142 -8.334 1.00 94.06 84 LEU A CA 1
ATOM 682 C C . LEU A 1 84 ? 3.947 -2.333 -9.289 1.00 94.06 84 LEU A C 1
ATOM 684 O O . LEU A 1 84 ? 5.000 -2.511 -9.904 1.00 94.06 84 LEU A O 1
ATOM 688 N N . ALA A 1 85 ? 2.890 -3.135 -9.439 1.00 95.94 85 ALA A N 1
ATOM 689 C CA . ALA A 1 85 ? 2.877 -4.270 -10.358 1.00 95.94 85 ALA A CA 1
ATOM 690 C C . ALA A 1 85 ? 3.033 -3.818 -11.819 1.00 95.94 85 ALA A C 1
ATOM 692 O O . ALA A 1 85 ? 3.845 -4.380 -12.558 1.00 95.94 85 ALA A O 1
ATOM 693 N N . ASN A 1 86 ? 2.320 -2.759 -12.212 1.00 95.38 86 ASN A N 1
ATOM 694 C CA . ASN A 1 86 ? 2.436 -2.156 -13.539 1.00 95.38 86 ASN A CA 1
ATOM 695 C C . ASN A 1 86 ? 3.863 -1.668 -13.806 1.00 95.38 86 ASN A C 1
ATOM 697 O O . ASN A 1 86 ? 4.440 -1.957 -14.856 1.00 95.38 86 ASN A O 1
ATOM 701 N N . TRP A 1 87 ? 4.460 -0.968 -12.839 1.00 93.25 87 TRP A N 1
ATOM 702 C CA . TRP A 1 87 ? 5.832 -0.487 -12.953 1.00 93.25 87 TRP A CA 1
ATOM 703 C C . TRP A 1 87 ? 6.844 -1.636 -13.070 1.00 93.25 87 TRP A C 1
ATOM 705 O O . TRP A 1 87 ? 7.710 -1.607 -13.944 1.00 93.25 87 TRP A O 1
ATOM 715 N N . ALA A 1 88 ? 6.708 -2.687 -12.257 1.00 93.81 88 ALA A N 1
ATOM 716 C CA . ALA A 1 88 ? 7.560 -3.871 -12.348 1.00 93.81 88 ALA A CA 1
ATOM 717 C C . ALA A 1 88 ? 7.459 -4.560 -13.723 1.00 93.81 88 ALA A C 1
ATOM 719 O O . ALA A 1 88 ? 8.471 -5.019 -14.258 1.00 93.81 88 ALA A O 1
ATOM 720 N N . GLY A 1 89 ? 6.259 -4.594 -14.315 1.00 95.88 89 GLY A N 1
ATOM 721 C CA . GLY A 1 89 ? 6.039 -5.071 -15.681 1.00 95.88 89 GLY A CA 1
ATOM 722 C C . GLY A 1 89 ? 6.820 -4.260 -16.719 1.00 95.88 89 GLY A C 1
ATOM 723 O O . GLY A 1 89 ? 7.569 -4.836 -17.505 1.00 95.88 89 GLY A O 1
ATOM 724 N N . GLN A 1 90 ? 6.732 -2.929 -16.658 1.00 94.25 90 GLN A N 1
ATOM 725 C CA . GLN A 1 90 ? 7.464 -2.038 -17.567 1.00 94.25 90 GLN A CA 1
ATOM 726 C C . GLN A 1 90 ? 8.984 -2.226 -17.463 1.00 94.25 90 GLN A C 1
ATOM 728 O O . GLN A 1 90 ? 9.654 -2.401 -18.479 1.00 94.25 90 GLN A O 1
ATOM 733 N N . VAL A 1 91 ? 9.527 -2.279 -16.241 1.00 94.81 91 VAL A N 1
ATOM 734 C CA . VAL A 1 91 ? 10.968 -2.501 -16.018 1.00 94.81 91 VAL A CA 1
ATOM 735 C C . VAL A 1 91 ? 11.423 -3.836 -16.613 1.00 94.81 91 VAL A C 1
ATOM 737 O O . VAL A 1 91 ? 12.484 -3.922 -17.232 1.00 94.81 91 VAL A O 1
ATOM 740 N N . LYS A 1 92 ? 10.624 -4.896 -16.462 1.00 96.25 92 LYS A N 1
ATOM 741 C CA . LYS A 1 92 ? 10.926 -6.209 -17.046 1.00 96.25 92 LYS A CA 1
ATOM 742 C C . LYS A 1 92 ? 11.005 -6.149 -18.577 1.00 96.25 92 LYS A C 1
ATOM 744 O O . LYS A 1 92 ? 11.916 -6.746 -19.159 1.00 96.25 92 LYS A O 1
ATOM 749 N N . ASP A 1 93 ? 10.082 -5.445 -19.220 1.00 96.69 93 ASP A N 1
ATOM 750 C CA . ASP A 1 93 ? 10.049 -5.314 -20.679 1.00 96.69 93 ASP A CA 1
ATOM 751 C C . ASP A 1 93 ? 11.208 -4.454 -21.210 1.00 96.69 93 ASP A C 1
ATOM 753 O O . ASP A 1 93 ? 11.839 -4.803 -22.215 1.00 96.69 93 ASP A O 1
ATOM 757 N N . GLU A 1 94 ? 11.574 -3.388 -20.495 1.00 95.62 94 GLU A N 1
ATOM 758 C CA . GLU A 1 94 ? 12.767 -2.586 -20.793 1.00 95.62 94 GLU A CA 1
ATOM 759 C C . GLU A 1 94 ? 14.049 -3.425 -20.708 1.00 95.62 94 GLU A C 1
ATOM 761 O O . GLU A 1 94 ? 14.859 -3.424 -21.638 1.00 95.62 94 GLU A O 1
ATOM 766 N N . LEU A 1 95 ? 14.217 -4.220 -19.646 1.00 96.44 95 LEU A N 1
ATOM 767 C CA . LEU A 1 95 ? 15.370 -5.116 -19.494 1.00 96.44 95 LEU A CA 1
ATOM 768 C C . LEU A 1 95 ? 15.458 -6.143 -20.630 1.00 96.44 95 LEU A C 1
ATOM 770 O O . LEU A 1 95 ? 16.548 -6.427 -21.141 1.00 96.44 95 LEU A O 1
ATOM 774 N N . ARG A 1 96 ? 14.316 -6.686 -21.068 1.00 96.12 96 ARG A N 1
ATOM 775 C CA . ARG A 1 96 ? 14.257 -7.589 -22.224 1.00 96.12 96 ARG A CA 1
ATOM 776 C C . ARG A 1 96 ? 14.723 -6.886 -23.499 1.00 96.12 96 ARG A C 1
ATOM 778 O O . ARG A 1 96 ? 15.518 -7.460 -24.247 1.00 96.12 96 ARG A O 1
ATOM 785 N N . THR A 1 97 ? 14.269 -5.657 -23.718 1.00 96.12 97 THR A N 1
ATOM 786 C CA . THR A 1 97 ? 14.648 -4.834 -24.874 1.00 96.12 97 THR A CA 1
ATOM 787 C C . THR A 1 97 ? 16.148 -4.535 -24.868 1.00 96.12 97 THR A C 1
ATOM 789 O O . THR A 1 97 ? 16.828 -4.751 -25.870 1.00 96.12 97 THR A O 1
ATOM 792 N N . LEU A 1 98 ? 16.715 -4.149 -23.720 1.00 95.12 98 LEU A N 1
ATOM 793 C CA . LEU A 1 98 ? 18.158 -3.930 -23.562 1.00 95.12 98 LEU A CA 1
ATOM 794 C C . LEU A 1 98 ? 18.975 -5.197 -23.848 1.00 95.12 98 LEU A C 1
ATOM 796 O O . LEU A 1 98 ? 20.010 -5.133 -24.515 1.00 95.12 98 LEU A O 1
ATOM 800 N N . SER A 1 99 ? 18.500 -6.363 -23.400 1.00 94.19 99 SER A N 1
ATOM 801 C CA . SER A 1 99 ? 19.137 -7.648 -23.707 1.00 94.19 99 SER A CA 1
ATOM 802 C C . SER A 1 99 ? 19.153 -7.932 -25.213 1.00 94.19 99 SER A C 1
ATOM 804 O O . SER A 1 99 ? 20.183 -8.343 -25.752 1.00 94.19 99 SER A O 1
ATOM 806 N N . GLN A 1 100 ? 18.039 -7.685 -25.908 1.00 93.56 100 GLN A N 1
ATOM 807 C CA . GLN A 1 100 ? 17.947 -7.845 -27.362 1.00 93.56 100 GLN A CA 1
ATOM 808 C C . GLN A 1 100 ? 18.898 -6.891 -28.092 1.00 93.56 100 GLN A C 1
ATOM 810 O O . GLN A 1 100 ? 19.677 -7.341 -28.933 1.00 93.56 100 GLN A O 1
ATOM 815 N N . SER A 1 101 ? 18.918 -5.612 -27.713 1.00 93.12 101 SER A N 1
ATOM 816 C CA . SER A 1 101 ? 19.841 -4.614 -28.266 1.00 93.12 101 SER A CA 1
ATOM 817 C C . SER A 1 101 ? 21.306 -4.996 -28.047 1.00 93.12 101 SER A C 1
ATOM 819 O O . SER A 1 101 ? 22.116 -4.893 -28.965 1.00 93.12 101 SER A O 1
ATOM 821 N N . SER A 1 102 ? 21.655 -5.50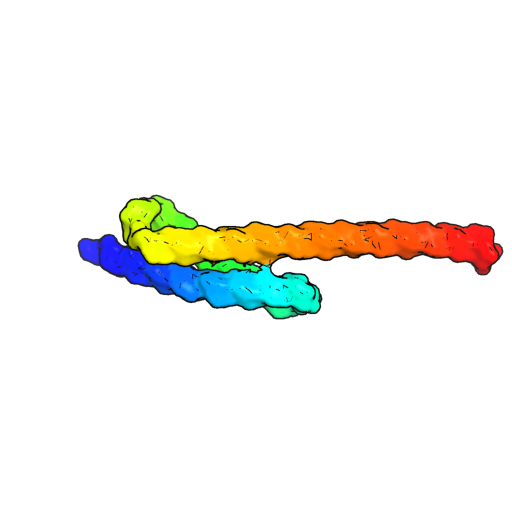7 -26.861 1.00 92.31 102 SER A N 1
ATOM 822 C CA . SER A 1 102 ? 23.010 -5.988 -26.565 1.00 92.31 102 SER A CA 1
ATOM 823 C C . SER A 1 102 ? 23.410 -7.172 -27.453 1.00 92.31 102 SER A C 1
ATOM 825 O O . SER A 1 102 ? 24.523 -7.193 -27.982 1.00 92.31 102 SER A O 1
ATOM 827 N N . LYS A 1 103 ? 22.501 -8.136 -27.671 1.00 92.19 103 LYS A N 1
ATOM 828 C CA . LYS A 1 103 ? 22.731 -9.277 -28.576 1.00 92.19 103 LYS A CA 1
ATOM 829 C C . LYS A 1 103 ? 22.959 -8.820 -30.015 1.00 92.19 103 LYS A C 1
ATOM 831 O O . LYS A 1 103 ? 23.931 -9.253 -30.627 1.00 92.19 103 LYS A O 1
ATOM 836 N N . LEU A 1 104 ? 22.113 -7.925 -30.524 1.00 91.25 104 LEU A N 1
ATOM 837 C CA . LEU A 1 104 ? 22.262 -7.365 -31.870 1.00 91.25 104 LEU A CA 1
ATOM 838 C C . LEU A 1 104 ? 23.589 -6.615 -32.018 1.00 91.25 104 LEU A C 1
ATOM 840 O O . LEU A 1 104 ? 24.308 -6.824 -32.989 1.00 91.25 104 LEU A O 1
ATOM 844 N N . ASN A 1 105 ? 23.962 -5.799 -31.032 1.00 91.00 105 ASN A N 1
ATOM 845 C CA . ASN A 1 105 ? 25.216 -5.054 -31.080 1.00 91.00 105 ASN A CA 1
ATOM 846 C C . ASN A 1 105 ? 26.439 -5.982 -31.176 1.00 91.00 105 ASN A C 1
ATOM 848 O O . ASN A 1 105 ? 27.345 -5.713 -31.955 1.00 91.00 105 ASN A O 1
ATOM 852 N N . ARG A 1 106 ? 26.442 -7.105 -30.445 1.00 90.12 106 ARG A N 1
ATOM 853 C CA . ARG A 1 106 ? 27.514 -8.113 -30.538 1.00 90.12 106 ARG A CA 1
ATOM 854 C C . ARG A 1 106 ? 27.557 -8.833 -31.887 1.00 90.12 106 ARG A C 1
ATOM 856 O O . ARG A 1 106 ? 28.632 -9.231 -32.304 1.00 90.12 106 ARG A O 1
ATOM 863 N N . GLN A 1 107 ? 26.409 -9.041 -32.530 1.00 85.12 107 GLN A N 1
ATOM 864 C CA . GLN A 1 107 ? 26.323 -9.776 -33.797 1.00 85.12 107 GLN A CA 1
ATOM 865 C C . GLN A 1 107 ? 26.659 -8.924 -35.025 1.00 85.12 107 GLN A C 1
ATOM 867 O O . GLN A 1 107 ? 27.128 -9.472 -36.014 1.00 85.12 107 GLN A O 1
ATOM 872 N N . TYR A 1 108 ? 26.397 -7.614 -34.975 1.00 76.69 108 TYR A N 1
ATOM 873 C CA . TYR A 1 108 ? 26.462 -6.741 -36.157 1.00 76.69 108 TYR A CA 1
ATOM 874 C C . TYR A 1 108 ? 27.437 -5.563 -36.034 1.00 76.69 108 TYR A C 1
ATOM 876 O O . TYR A 1 108 ? 27.659 -4.864 -37.020 1.00 76.69 108 TYR A O 1
ATOM 884 N N . LYS A 1 109 ? 27.996 -5.303 -34.846 1.00 67.19 109 LYS A N 1
ATOM 885 C CA . LYS A 1 109 ? 29.052 -4.293 -34.638 1.00 67.19 109 LYS A CA 1
ATOM 886 C C . LYS A 1 109 ? 30.325 -4.864 -33.999 1.00 67.19 109 LYS A C 1
ATOM 888 O O . LYS A 1 109 ? 31.190 -4.083 -33.610 1.00 67.19 109 LYS A O 1
ATOM 893 N N . GLY A 1 110 ? 30.387 -6.188 -33.836 1.00 55.28 110 GLY A N 1
ATOM 894 C CA . GLY A 1 110 ? 31.590 -6.926 -33.446 1.00 55.28 110 GLY A CA 1
ATOM 895 C C . GLY A 1 11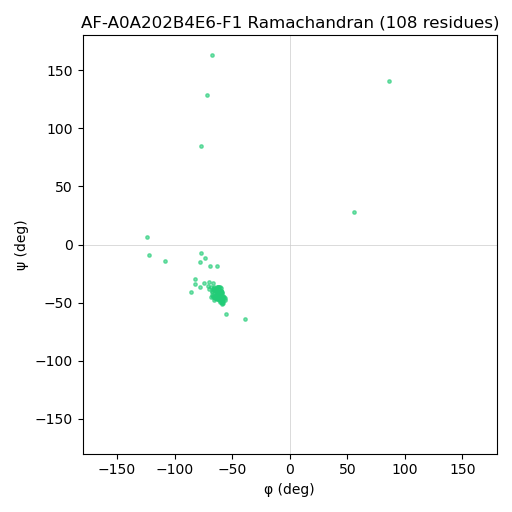0 ? 32.424 -7.291 -34.661 1.00 55.28 110 GLY A C 1
ATOM 896 O O . GLY A 1 110 ? 31.806 -7.561 -35.714 1.00 55.28 110 GLY A O 1
#

Solvent-accessible surface area (backbone atoms only — not comparable to full-atom values): 5986 Å² total; per-residue (Å²): 131,62,72,62,60,51,46,51,53,53,49,53,46,51,64,55,43,47,60,47,42,52,52,32,32,49,24,56,76,69,62,37,60,72,61,24,55,57,40,46,58,52,50,52,52,47,51,54,50,47,52,54,50,37,72,75,69,41,73,82,67,58,50,70,70,56,49,54,49,49,51,53,40,50,53,42,48,54,51,36,52,51,54,52,52,54,50,54,50,54,54,52,53,50,53,51,50,52,52,51,52,52,53,49,45,58,72,74,71,101

Sequence (110 aa):
MTSQTARSALAELIEQLEPLTRELLEAANLRDRPRFSSLYGRSEAHVQQLLKTLEQEGRDQLSDEQREALHRVLIVREETQRQLANWAGQVKDELRTLSQSSKLNRQYKG

Secondary structure (DSSP, 8-state):
-HHHHHHHHHHHHHHHHHHHHHHHHHHHHTT-HHHHHHHHHHHHHHHHHHHHHHHHH-GGG--HHHHHHHHHHHHHHHHHHHHHHHHHHHHHHHHHHHHHHHHHHHHH--

Nearest PDB structures (foldseek):
  2lrl-assembly1_A  TM=5.602E-01  e=6.135E-01  Escherichia coli K-12
  2lrk-assembly1_A  TM=5.653E-01  e=8.196E-01  Escherichia coli K-12
  3k1s-assembly1_A  TM=6.802E-01  e=1.380E+00  Bacillus anthracis
  2wy2-assembly1_C  TM=5.194E-01  e=1.550E+00  Escherichia coli
  8jh6-assembly1_B  TM=3.822E-01  e=5.231E+00  synthetic construct

InterPro domains:
  IPR008622 Flagellar protein FliT [PF05400] (12-109)

Radius of gyration: 20.88 Å; Cα contacts (8 Å, |Δi|>4): 61; chains: 1; bounding box: 51×20×68 Å